Protein AF-A0A418AW65-F1 (afdb_monomer_lite)

Sequence (130 aa):
MYAPLDAPDDLDRNWVWHFMTAQKHLVHPGDLASYDKWQAVEGFEKHTAIVYGLLTDHKEMYWGLLQKLWAANTALKDKSLQGLHALIDIRFLRLTSSCRANLLWLLEQCIRDGINVDALLIVFMRYATA

pLDDT: mean 82.99, std 14.1, range [36.28, 96.88]

Organism: NCBI:txid157072

Secondary structure (DSSP, 8-state):
---SS-S--HHHHHHHHHHHHHHTT-SSTT-GGGHHHHHT--SS-HHHHHHHHHHHS-HHHHHHHHHHHHHH-HHHHHHHHHHHHHHHHHHGGGS-HHHHHHHHHHHHHHHHTT---HHHHHHHHTTTT-

Structure (mmCIF, N/CA/C/O backbone):
data_AF-A0A418AW65-F1
#
_entry.id   AF-A0A418AW65-F1
#
loop_
_atom_site.group_PDB
_atom_site.id
_atom_site.type_symbol
_atom_site.label_atom_id
_atom_site.label_alt_id
_atom_site.label_comp_id
_atom_site.label_asym_id
_atom_site.label_entity_id
_atom_site.label_seq_id
_atom_site.pdbx_PDB_ins_code
_atom_site.Cartn_x
_atom_site.Cartn_y
_atom_site.Cartn_z
_atom_site.occupancy
_atom_site.B_iso_or_equiv
_atom_site.auth_seq_id
_atom_site.auth_comp_id
_atom_site.auth_asym_id
_atom_site.auth_atom_id
_atom_site.pdbx_PDB_model_num
ATOM 1 N N . MET A 1 1 ? -1.711 -24.936 -1.446 1.00 36.28 1 MET A N 1
ATOM 2 C CA . MET A 1 1 ? -1.734 -24.321 -0.104 1.00 36.28 1 MET A CA 1
ATOM 3 C C . MET A 1 1 ? -2.053 -22.851 -0.328 1.00 36.28 1 MET A C 1
ATOM 5 O O . MET A 1 1 ? -1.292 -22.212 -1.039 1.00 36.28 1 MET A O 1
ATOM 9 N N . TYR A 1 2 ? -3.227 -22.388 0.102 1.00 45.56 2 TYR A N 1
ATOM 10 C CA . TYR A 1 2 ? -3.739 -21.031 -0.138 1.00 45.56 2 TYR A CA 1
ATOM 11 C C . TYR A 1 2 ? -3.673 -20.255 1.190 1.00 45.56 2 TYR A C 1
ATOM 13 O O . TYR A 1 2 ? -4.146 -20.782 2.193 1.00 45.56 2 TYR A O 1
ATOM 21 N N . ALA A 1 3 ? -2.987 -19.103 1.192 1.00 46.91 3 ALA A N 1
ATOM 22 C CA . ALA A 1 3 ? -3.009 -17.980 2.156 1.00 46.91 3 ALA A CA 1
ATOM 23 C C . ALA A 1 3 ? -1.813 -17.052 1.824 1.00 46.91 3 ALA A C 1
ATOM 25 O O . ALA A 1 3 ? -0.728 -17.593 1.593 1.00 46.91 3 ALA A O 1
ATOM 26 N N . PRO A 1 4 ? -1.950 -15.705 1.794 1.00 47.22 4 PRO A N 1
ATOM 27 C CA . PRO A 1 4 ? -2.828 -14.859 2.618 1.00 47.22 4 PRO A CA 1
ATOM 28 C C . PRO A 1 4 ? -3.954 -14.138 1.837 1.00 47.22 4 PRO A C 1
ATOM 30 O O . PRO A 1 4 ? -3.778 -13.859 0.662 1.00 47.22 4 PRO A O 1
ATOM 33 N N . LEU A 1 5 ? -5.050 -13.785 2.543 1.00 49.19 5 LEU A N 1
ATOM 34 C CA . LEU A 1 5 ? -6.310 -13.125 2.091 1.00 49.19 5 LEU A CA 1
ATOM 35 C C . LEU A 1 5 ? -7.445 -14.041 1.595 1.00 49.19 5 LEU A C 1
ATOM 37 O O . LEU A 1 5 ? -8.160 -13.739 0.647 1.00 49.19 5 LEU A O 1
ATOM 41 N N . ASP A 1 6 ? -7.671 -15.139 2.316 1.00 49.09 6 ASP A N 1
ATOM 42 C CA . ASP A 1 6 ? -8.591 -16.226 1.961 1.00 49.09 6 ASP A CA 1
ATOM 43 C C . ASP A 1 6 ? -10.090 -15.817 1.917 1.00 49.09 6 ASP A C 1
ATOM 45 O O . ASP A 1 6 ? -10.860 -15.991 2.862 1.00 49.09 6 ASP A O 1
ATOM 49 N N . ALA A 1 7 ? -10.505 -15.236 0.791 1.00 42.75 7 ALA A N 1
ATOM 50 C CA . ALA A 1 7 ? -11.867 -15.197 0.259 1.00 42.75 7 ALA A CA 1
ATOM 51 C C . ALA A 1 7 ? -11.778 -14.953 -1.266 1.00 42.75 7 ALA A C 1
ATOM 53 O O . ALA A 1 7 ? -10.817 -14.336 -1.721 1.00 42.75 7 ALA A O 1
ATOM 54 N N . PRO A 1 8 ? -12.744 -15.407 -2.089 1.00 48.66 8 PRO A N 1
ATOM 55 C CA . PRO A 1 8 ? -12.743 -15.169 -3.532 1.00 48.66 8 PRO A CA 1
ATOM 56 C C . PRO A 1 8 ? -13.075 -13.698 -3.802 1.00 48.66 8 PRO A C 1
ATOM 58 O O . PRO A 1 8 ? -14.213 -13.361 -4.107 1.00 48.66 8 PRO A O 1
ATOM 61 N N . ASP A 1 9 ? -12.099 -12.821 -3.608 1.00 62.81 9 ASP A N 1
ATOM 62 C CA . ASP A 1 9 ? -12.314 -11.386 -3.567 1.00 62.81 9 ASP A CA 1
ATOM 63 C C . ASP A 1 9 ? -11.443 -10.678 -4.601 1.00 62.81 9 ASP A C 1
ATOM 65 O O . ASP A 1 9 ? -10.225 -10.861 -4.655 1.00 62.81 9 ASP A O 1
ATOM 69 N N . ASP A 1 10 ? -12.091 -9.891 -5.453 1.00 68.06 10 ASP A N 1
ATOM 70 C CA . ASP A 1 10 ? -11.471 -9.317 -6.646 1.00 68.06 10 ASP A CA 1
ATOM 71 C C . ASP A 1 10 ? -10.343 -8.333 -6.311 1.00 68.06 10 ASP A C 1
ATOM 73 O O . ASP A 1 10 ? -9.405 -8.197 -7.095 1.00 68.06 10 ASP A O 1
ATOM 77 N N . LEU A 1 11 ? -10.385 -7.706 -5.127 1.00 72.00 11 LEU A N 1
ATOM 78 C CA . LEU A 1 11 ? -9.345 -6.784 -4.665 1.00 72.00 11 LEU A CA 1
ATOM 79 C C . LEU A 1 11 ? -8.024 -7.510 -4.390 1.00 72.00 11 LEU A C 1
ATOM 81 O O . LEU A 1 11 ? -6.991 -7.110 -4.921 1.00 72.00 11 LEU A O 1
ATOM 85 N N . ASP A 1 12 ? -8.053 -8.603 -3.624 1.00 76.06 12 ASP A N 1
ATOM 86 C CA . ASP A 1 12 ? -6.847 -9.395 -3.364 1.00 76.06 12 ASP A CA 1
ATOM 87 C C . ASP A 1 12 ? -6.310 -10.024 -4.652 1.00 76.06 12 ASP A C 1
ATOM 89 O O . ASP A 1 12 ? -5.137 -9.874 -4.982 1.00 76.06 12 ASP A O 1
ATOM 93 N N . ARG A 1 13 ? -7.183 -10.638 -5.459 1.00 79.81 13 ARG A N 1
ATOM 94 C CA . ARG A 1 13 ? -6.777 -11.228 -6.744 1.00 79.81 13 ARG A CA 1
ATOM 95 C C . ARG A 1 13 ? -6.111 -10.211 -7.663 1.00 79.81 13 ARG A C 1
ATOM 97 O O . ARG A 1 13 ? -5.129 -10.548 -8.325 1.00 79.81 13 ARG A O 1
ATOM 104 N N . ASN A 1 14 ? -6.629 -8.986 -7.709 1.00 86.00 14 ASN A N 1
ATOM 105 C CA . ASN A 1 14 ? -6.035 -7.908 -8.486 1.00 86.00 14 ASN A CA 1
ATOM 106 C C . ASN A 1 14 ? -4.639 -7.535 -7.954 1.00 86.00 14 ASN A C 1
ATOM 108 O O . ASN A 1 14 ? -3.687 -7.464 -8.734 1.00 86.00 14 ASN A O 1
ATOM 112 N N . TRP A 1 15 ? -4.486 -7.378 -6.637 1.00 88.50 15 TRP A N 1
ATOM 113 C CA . TRP A 1 15 ? -3.205 -7.017 -6.027 1.00 88.50 15 TRP A CA 1
ATOM 114 C C . TRP A 1 15 ? -2.162 -8.132 -6.170 1.00 88.50 15 TRP A C 1
ATOM 116 O O . TRP A 1 15 ? -1.032 -7.866 -6.587 1.00 88.50 15 TRP A O 1
ATOM 126 N N . VAL A 1 16 ? -2.561 -9.384 -5.931 1.00 86.81 16 VAL A N 1
ATOM 127 C CA . VAL A 1 16 ? -1.758 -10.588 -6.182 1.00 86.81 16 VAL A CA 1
ATOM 128 C C . VAL A 1 16 ? -1.331 -10.651 -7.641 1.00 86.81 16 VAL A C 1
ATOM 130 O O . VAL A 1 16 ? -0.171 -10.936 -7.925 1.00 86.81 16 VAL A O 1
ATOM 133 N N . TRP A 1 17 ? -2.230 -10.376 -8.590 1.00 89.12 17 TRP A N 1
ATOM 134 C CA . TRP A 1 17 ? -1.890 -10.409 -10.011 1.00 89.12 17 TRP A CA 1
ATOM 135 C C . TRP A 1 17 ? -0.821 -9.370 -10.364 1.00 89.12 17 TRP A C 1
ATOM 137 O O . TRP A 1 17 ? 0.148 -9.695 -11.061 1.00 89.12 17 TRP A O 1
ATOM 147 N N . HIS A 1 18 ? -0.951 -8.145 -9.846 1.00 88.62 18 HIS A N 1
ATOM 148 C CA . HIS A 1 18 ? 0.064 -7.105 -10.016 1.00 88.62 18 HIS A CA 1
ATOM 149 C C . HIS A 1 18 ? 1.399 -7.515 -9.385 1.00 88.62 18 HIS A C 1
ATOM 151 O O . HIS A 1 18 ? 2.446 -7.360 -10.017 1.00 88.62 18 HIS A O 1
ATOM 157 N N . PHE A 1 19 ? 1.369 -8.107 -8.190 1.00 87.62 19 PHE A N 1
ATOM 158 C CA . PHE A 1 19 ? 2.557 -8.619 -7.514 1.00 87.62 19 PHE A CA 1
ATOM 159 C C . PHE A 1 19 ? 3.236 -9.752 -8.293 1.00 87.62 19 PHE A C 1
ATOM 161 O O . PHE A 1 19 ? 4.424 -9.673 -8.589 1.00 87.62 19 PHE A O 1
ATOM 168 N N . MET A 1 20 ? 2.494 -10.777 -8.707 1.00 85.94 20 MET A N 1
ATOM 169 C CA . MET A 1 20 ? 3.028 -11.912 -9.467 1.00 85.94 20 MET A CA 1
ATOM 170 C C . MET A 1 20 ? 3.566 -11.485 -10.834 1.00 85.94 20 MET A C 1
ATOM 172 O O . MET A 1 20 ? 4.554 -12.040 -11.313 1.00 85.94 20 MET A O 1
ATOM 176 N N . THR A 1 21 ? 2.943 -10.486 -11.464 1.00 85.81 21 THR A N 1
ATOM 177 C CA . THR A 1 21 ? 3.462 -9.885 -12.698 1.00 85.81 21 THR A CA 1
ATOM 178 C C . THR A 1 21 ? 4.781 -9.170 -12.425 1.00 85.81 21 THR A C 1
ATOM 180 O O . THR A 1 21 ? 5.753 -9.427 -13.128 1.00 85.81 21 THR A O 1
ATOM 183 N N . ALA A 1 22 ? 4.860 -8.371 -11.357 1.00 82.69 22 ALA A N 1
ATOM 184 C CA . ALA A 1 22 ? 6.097 -7.728 -10.924 1.00 82.69 22 ALA A CA 1
ATOM 185 C C . ALA A 1 22 ? 7.232 -8.733 -10.651 1.00 82.69 22 ALA A C 1
ATOM 187 O O . ALA A 1 22 ? 8.351 -8.511 -11.114 1.00 82.69 22 ALA A O 1
ATOM 188 N N . GLN A 1 23 ? 6.947 -9.851 -9.971 1.00 80.31 23 GLN A N 1
ATOM 189 C CA . GLN A 1 23 ? 7.953 -10.865 -9.623 1.00 80.31 23 GLN A CA 1
ATOM 190 C C . GLN A 1 23 ? 8.635 -11.489 -10.848 1.00 80.31 23 GLN A C 1
ATOM 192 O O . GLN A 1 23 ? 9.813 -11.820 -10.780 1.00 80.31 23 GLN A O 1
ATOM 197 N N . LYS A 1 24 ? 7.954 -11.588 -11.998 1.00 80.25 24 LYS A N 1
ATOM 198 C CA . LYS A 1 24 ? 8.564 -12.098 -13.246 1.00 80.25 24 LYS A CA 1
ATOM 199 C C . LYS A 1 24 ? 9.697 -11.217 -13.774 1.00 80.25 24 LYS A C 1
ATOM 201 O O . LYS A 1 24 ? 10.481 -11.668 -14.605 1.00 80.25 24 LYS A O 1
ATOM 206 N N . HIS A 1 25 ? 9.753 -9.964 -13.335 1.00 73.88 25 HIS A N 1
ATOM 207 C CA . HIS A 1 25 ? 10.721 -8.974 -13.797 1.00 73.88 25 HIS A CA 1
ATOM 208 C C . HIS A 1 25 ? 11.815 -8.679 -12.766 1.00 73.88 25 HIS A C 1
ATOM 210 O O . HIS A 1 25 ? 12.767 -7.965 -13.080 1.00 73.88 25 HIS A O 1
ATOM 216 N N . LEU A 1 26 ? 11.699 -9.228 -11.555 1.00 68.62 26 LEU A N 1
ATOM 217 C CA . LEU A 1 26 ? 12.729 -9.146 -10.529 1.00 68.62 26 LEU A CA 1
ATOM 218 C C . LEU A 1 26 ? 13.645 -10.365 -10.661 1.00 68.62 26 LEU A C 1
ATOM 220 O O . LEU A 1 26 ? 13.187 -11.502 -10.621 1.00 68.62 26 LEU A O 1
ATOM 224 N N . VAL A 1 27 ? 14.948 -10.130 -10.836 1.00 63.31 27 VAL A N 1
ATOM 225 C CA . VAL A 1 27 ? 15.939 -11.218 -10.941 1.00 63.31 27 VAL A CA 1
ATOM 226 C C . VAL A 1 27 ? 16.132 -11.892 -9.580 1.00 63.31 27 VAL A C 1
ATOM 228 O O . VAL A 1 27 ? 16.245 -13.113 -9.496 1.00 63.31 27 VAL A O 1
ATOM 231 N N . HIS A 1 28 ? 16.092 -11.096 -8.511 1.00 63.22 28 HIS A N 1
ATOM 232 C CA . HIS A 1 28 ? 16.050 -11.555 -7.130 1.00 63.22 28 HIS A CA 1
ATOM 233 C C . HIS A 1 28 ? 15.013 -10.733 -6.353 1.00 63.22 28 HIS A C 1
ATOM 235 O O . HIS A 1 28 ? 14.973 -9.508 -6.529 1.00 63.22 28 HIS A O 1
ATOM 241 N N . PRO A 1 29 ? 14.194 -11.363 -5.487 1.00 55.59 29 PRO A N 1
ATOM 242 C CA . PRO A 1 29 ? 13.347 -10.637 -4.549 1.00 55.59 29 PRO A CA 1
ATOM 243 C C . PRO A 1 29 ? 14.220 -9.675 -3.740 1.00 55.59 29 PRO A C 1
ATOM 245 O O . PRO A 1 29 ? 15.108 -10.102 -3.006 1.00 55.59 29 PRO A O 1
ATOM 248 N N . GLY A 1 30 ? 14.024 -8.373 -3.942 1.00 53.22 30 GLY A N 1
ATOM 249 C CA . GLY A 1 30 ? 14.732 -7.343 -3.184 1.00 53.22 30 GLY A CA 1
ATOM 250 C C . GLY A 1 30 ? 15.974 -6.727 -3.754 1.00 53.22 30 GLY A C 1
ATOM 251 O O . GLY A 1 30 ? 16.545 -5.839 -3.120 1.00 53.22 30 GLY A O 1
ATOM 252 N N . ASP A 1 31 ? 16.373 -7.134 -4.947 1.00 65.19 31 ASP A N 1
ATOM 253 C CA . ASP A 1 31 ? 17.498 -6.484 -5.581 1.00 65.19 31 ASP A CA 1
ATOM 254 C C . ASP A 1 31 ? 17.083 -5.119 -6.153 1.00 65.19 31 ASP A C 1
ATOM 256 O O . ASP A 1 31 ? 16.422 -5.011 -7.190 1.00 65.19 31 ASP A O 1
ATOM 260 N N . LEU A 1 32 ? 17.502 -4.054 -5.463 1.00 57.00 32 LEU A N 1
ATOM 261 C CA . LEU A 1 32 ? 17.337 -2.664 -5.893 1.00 57.00 32 LEU A CA 1
ATOM 262 C C . LEU A 1 32 ? 17.995 -2.394 -7.256 1.00 57.00 32 LEU A C 1
ATOM 264 O O . LEU A 1 32 ? 17.563 -1.468 -7.937 1.00 57.00 32 LEU A O 1
ATOM 268 N N . ALA A 1 33 ? 18.982 -3.190 -7.687 1.00 60.03 33 ALA A N 1
ATOM 269 C CA . ALA A 1 33 ? 19.575 -3.070 -9.023 1.00 60.03 33 ALA A CA 1
ATOM 270 C C . ALA A 1 33 ? 18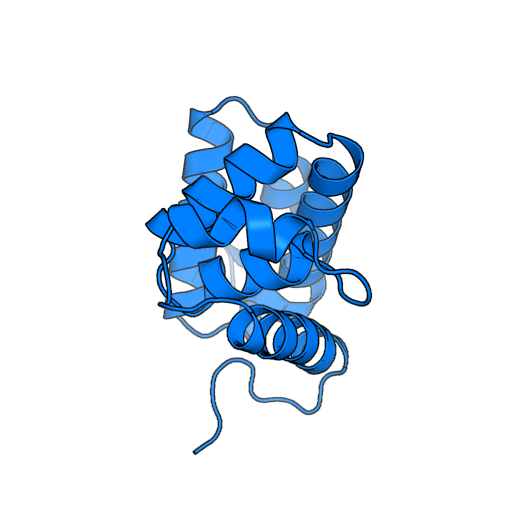.609 -3.509 -10.138 1.00 60.03 33 ALA A C 1
ATOM 272 O O . ALA A 1 33 ? 18.741 -3.096 -11.292 1.00 60.03 33 ALA A O 1
ATOM 273 N N . SER A 1 34 ? 17.597 -4.312 -9.795 1.00 67.12 34 SER A N 1
ATOM 274 C CA . SER A 1 34 ? 16.507 -4.685 -10.699 1.00 67.12 34 SER A CA 1
ATOM 275 C C . SER A 1 34 ? 15.379 -3.645 -10.722 1.00 67.12 34 SER A C 1
ATOM 277 O O . SER A 1 34 ? 14.508 -3.730 -11.587 1.00 67.12 34 SER A O 1
ATOM 279 N N . TYR A 1 35 ? 15.385 -2.655 -9.818 1.00 68.56 35 TYR A N 1
ATOM 280 C CA . TYR A 1 35 ? 14.298 -1.680 -9.684 1.00 68.56 35 TYR A CA 1
ATOM 281 C C . TYR A 1 35 ? 14.114 -0.821 -10.933 1.00 68.56 35 TYR A C 1
ATOM 283 O O . TYR A 1 35 ? 12.986 -0.687 -11.388 1.00 68.56 35 TYR A O 1
ATOM 291 N N . ASP A 1 36 ? 15.186 -0.294 -11.528 1.00 73.19 36 ASP A N 1
ATOM 292 C CA . ASP A 1 36 ? 15.069 0.566 -12.717 1.00 73.19 36 ASP A CA 1
ATOM 293 C C . ASP A 1 36 ? 14.502 -0.216 -13.913 1.00 73.19 36 ASP A C 1
ATOM 295 O O . ASP A 1 36 ? 13.657 0.274 -14.664 1.00 73.19 36 ASP A O 1
ATOM 299 N N . LYS A 1 37 ? 14.897 -1.490 -14.043 1.00 72.06 37 LYS A N 1
ATOM 300 C CA . LYS A 1 37 ? 14.346 -2.404 -15.055 1.00 72.06 37 LYS A CA 1
ATOM 301 C C . LYS A 1 37 ? 12.876 -2.701 -14.789 1.00 72.06 37 LYS A C 1
ATOM 303 O O . LYS A 1 37 ? 12.075 -2.655 -15.712 1.00 72.06 37 LYS A O 1
ATOM 308 N N . TRP A 1 38 ? 12.520 -2.966 -13.535 1.00 74.25 38 TRP A N 1
ATOM 309 C CA . TRP A 1 38 ? 11.145 -3.191 -13.100 1.00 74.25 38 TRP A CA 1
ATOM 310 C C . TRP A 1 38 ? 10.264 -1.942 -13.285 1.00 74.25 38 T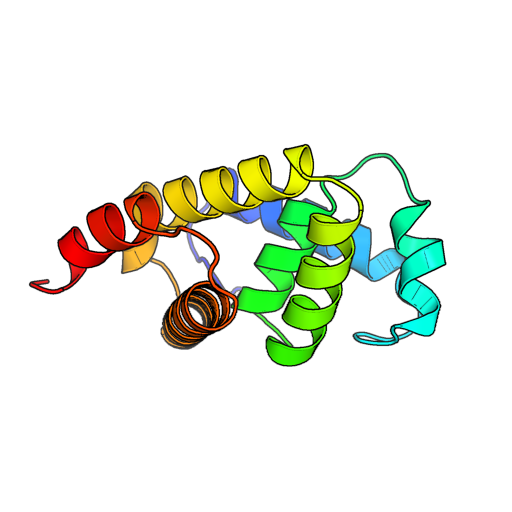RP A C 1
ATOM 312 O O . TRP A 1 38 ? 9.117 -2.043 -13.722 1.00 74.25 38 TRP A O 1
ATOM 322 N N . GLN A 1 39 ? 10.806 -0.748 -13.035 1.00 74.75 39 GLN A N 1
ATOM 323 C CA . GLN A 1 39 ? 10.131 0.533 -13.237 1.00 74.75 39 GLN A CA 1
ATOM 324 C C . GLN A 1 39 ? 9.806 0.775 -14.719 1.00 74.75 39 GLN A C 1
ATOM 326 O O . GLN A 1 39 ? 8.753 1.342 -15.025 1.00 74.75 39 GLN A O 1
ATOM 331 N N . ALA A 1 40 ? 10.665 0.312 -15.627 1.00 77.00 40 ALA A N 1
ATOM 332 C CA . ALA A 1 40 ? 10.458 0.420 -17.068 1.00 77.00 40 ALA A CA 1
ATOM 333 C C . ALA A 1 40 ? 9.377 -0.534 -17.615 1.00 77.00 40 ALA A C 1
ATOM 335 O O . ALA A 1 40 ? 8.920 -0.349 -18.739 1.00 77.00 40 ALA A O 1
ATOM 336 N N . VAL A 1 41 ? 8.939 -1.540 -16.847 1.00 76.12 41 VAL A N 1
ATOM 337 C CA . VAL A 1 41 ? 7.927 -2.499 -17.315 1.00 76.12 41 VAL A CA 1
ATOM 338 C C . VAL A 1 41 ? 6.532 -1.882 -17.287 1.00 76.12 41 VAL A C 1
ATOM 340 O O . VAL A 1 41 ? 6.083 -1.377 -16.260 1.00 76.12 41 VAL A O 1
ATOM 343 N N . GLU A 1 42 ? 5.810 -1.946 -18.398 1.00 76.88 42 GLU A N 1
ATOM 344 C CA . GLU A 1 42 ? 4.427 -1.471 -18.508 1.00 76.88 42 GLU A CA 1
ATOM 345 C C . GLU A 1 42 ? 3.400 -2.602 -18.308 1.00 76.88 42 GLU A C 1
ATOM 347 O O . GLU A 1 42 ? 3.742 -3.782 -18.275 1.00 76.88 42 GLU A O 1
ATOM 352 N N . GLY A 1 43 ? 2.119 -2.246 -18.167 1.00 76.38 43 GLY A N 1
ATOM 353 C CA . GLY A 1 43 ? 1.013 -3.215 -18.159 1.00 76.38 43 GLY A CA 1
ATOM 354 C C . GLY A 1 43 ? 0.528 -3.688 -16.784 1.00 76.38 43 GLY A C 1
ATOM 355 O O . GLY A 1 43 ? -0.393 -4.498 -16.721 1.00 76.38 43 GLY A O 1
ATOM 356 N N . PHE A 1 44 ? 1.084 -3.179 -15.680 1.00 81.06 44 PHE A N 1
ATOM 357 C CA . PHE A 1 44 ? 0.576 -3.464 -14.334 1.00 81.06 44 PHE A CA 1
ATOM 358 C C . PHE A 1 44 ? 0.762 -2.287 -13.366 1.00 81.06 44 PHE A C 1
ATOM 360 O O . PHE A 1 44 ? 1.578 -1.384 -13.577 1.00 81.06 44 PHE A O 1
ATOM 367 N N . GLU A 1 45 ? 0.008 -2.305 -12.268 1.00 88.00 45 GLU A N 1
ATOM 368 C CA . GLU A 1 45 ? 0.066 -1.283 -11.232 1.00 88.00 45 GLU A CA 1
ATOM 369 C C . GLU A 1 45 ? 1.233 -1.525 -10.269 1.00 88.00 45 GLU A C 1
ATOM 371 O O . GLU A 1 45 ? 1.147 -2.274 -9.297 1.00 88.00 45 GLU A O 1
ATOM 376 N N . LYS A 1 46 ? 2.348 -0.843 -10.537 1.00 87.81 46 LYS A N 1
ATOM 377 C CA . LYS A 1 46 ? 3.588 -0.914 -9.747 1.00 87.81 46 LYS A CA 1
ATOM 378 C C . LYS A 1 46 ? 3.391 -0.627 -8.265 1.00 87.81 46 LYS A C 1
ATOM 380 O O . LYS A 1 46 ? 3.920 -1.331 -7.412 1.00 87.81 46 LYS A O 1
ATOM 385 N N . HIS A 1 47 ? 2.629 0.420 -7.982 1.00 90.31 47 HIS A N 1
ATOM 386 C CA . HIS A 1 47 ? 2.345 0.860 -6.628 1.00 90.31 47 HIS A CA 1
ATOM 387 C C . HIS A 1 47 ? 1.581 -0.222 -5.844 1.00 90.31 47 HIS A C 1
ATOM 389 O O . HIS A 1 47 ? 2.002 -0.587 -4.751 1.00 90.31 47 HIS A O 1
ATOM 395 N N . THR A 1 48 ? 0.554 -0.818 -6.450 1.00 91.25 48 THR A N 1
ATOM 396 C CA . THR A 1 48 ? -0.218 -1.945 -5.910 1.00 91.25 48 THR A CA 1
ATOM 397 C C . THR A 1 48 ? 0.657 -3.174 -5.664 1.00 91.25 48 THR A C 1
ATOM 399 O O . THR A 1 48 ? 0.617 -3.751 -4.580 1.00 91.25 48 THR A O 1
ATOM 402 N N . ALA A 1 49 ? 1.521 -3.530 -6.621 1.00 90.06 49 ALA A N 1
ATOM 403 C CA . ALA A 1 49 ? 2.464 -4.639 -6.472 1.00 90.06 49 ALA A CA 1
ATOM 404 C C . ALA A 1 49 ? 3.434 -4.438 -5.292 1.00 90.06 49 ALA A C 1
ATOM 406 O O . ALA A 1 49 ? 3.625 -5.355 -4.494 1.00 90.06 49 ALA A O 1
ATOM 407 N N . ILE A 1 50 ? 4.027 -3.244 -5.152 1.00 90.38 50 ILE A N 1
ATOM 408 C CA . ILE A 1 50 ? 4.933 -2.942 -4.031 1.00 90.38 50 ILE A CA 1
ATOM 409 C C . ILE A 1 50 ? 4.185 -3.004 -2.703 1.00 90.38 50 ILE A C 1
ATOM 411 O O . ILE A 1 50 ? 4.683 -3.614 -1.762 1.00 90.38 50 ILE A O 1
ATOM 415 N N . VAL A 1 51 ? 3.007 -2.380 -2.612 1.00 92.44 51 VAL A N 1
ATOM 416 C CA . VAL A 1 51 ? 2.224 -2.372 -1.370 1.00 92.44 51 VAL A CA 1
ATOM 417 C C . VAL A 1 51 ? 1.841 -3.802 -0.979 1.00 92.44 51 VAL A C 1
ATOM 419 O O . VAL A 1 51 ? 1.976 -4.165 0.186 1.00 92.44 51 VAL A O 1
ATOM 422 N N . TYR A 1 52 ? 1.454 -4.649 -1.936 1.00 91.38 52 TYR A N 1
ATOM 423 C CA . TYR A 1 52 ? 1.190 -6.062 -1.665 1.00 91.38 52 TYR A CA 1
ATOM 424 C C . TYR A 1 52 ? 2.429 -6.794 -1.128 1.00 91.38 52 TYR A C 1
ATOM 426 O O . TYR A 1 52 ? 2.347 -7.464 -0.097 1.00 91.38 52 TYR A O 1
ATOM 434 N N . GLY A 1 53 ? 3.588 -6.631 -1.776 1.00 89.75 53 GLY A N 1
ATOM 435 C CA . GLY A 1 53 ? 4.851 -7.211 -1.306 1.00 89.75 53 GLY A CA 1
ATOM 436 C C . GLY A 1 53 ? 5.248 -6.711 0.085 1.00 89.75 53 GLY A C 1
ATOM 437 O O . GLY A 1 53 ? 5.699 -7.486 0.922 1.00 89.75 53 GLY A O 1
ATOM 438 N N . LEU A 1 54 ? 4.999 -5.434 0.380 1.00 93.19 54 LEU A N 1
ATOM 439 C CA . LEU A 1 54 ? 5.251 -4.855 1.697 1.00 93.19 54 LEU A CA 1
ATOM 440 C C . LEU A 1 54 ? 4.420 -5.543 2.781 1.00 93.19 54 LEU A C 1
ATOM 442 O O . LEU A 1 54 ? 4.920 -5.842 3.863 1.0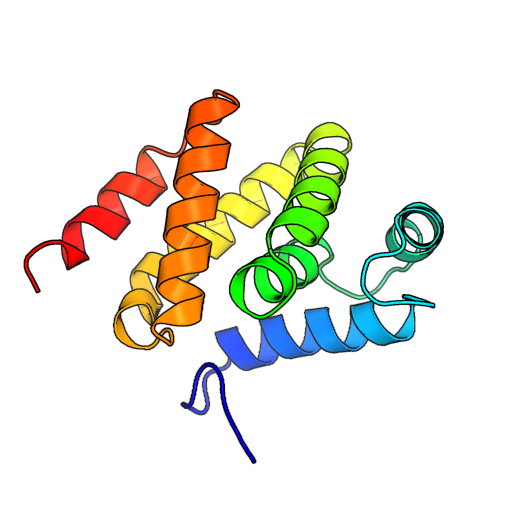0 93.19 54 LEU A O 1
ATOM 446 N N . LEU A 1 55 ? 3.148 -5.804 2.490 1.00 93.19 55 LEU A N 1
ATOM 447 C CA . LEU A 1 55 ? 2.237 -6.412 3.449 1.00 93.19 55 LEU A CA 1
ATOM 448 C C . LEU A 1 55 ? 2.476 -7.914 3.627 1.00 93.19 55 LEU A C 1
ATOM 450 O O . LEU A 1 55 ? 2.251 -8.423 4.724 1.00 93.19 55 LEU A O 1
ATOM 454 N N . THR A 1 56 ? 2.943 -8.612 2.592 1.00 90.50 56 THR A N 1
ATOM 455 C CA . THR A 1 56 ? 2.972 -10.086 2.564 1.00 90.50 56 THR A CA 1
ATOM 456 C C . THR A 1 56 ? 4.363 -10.711 2.640 1.00 90.50 56 THR A C 1
ATOM 458 O O . THR A 1 56 ? 4.463 -11.891 2.969 1.00 90.50 56 THR A O 1
ATOM 461 N N . ASP A 1 57 ? 5.420 -9.941 2.385 1.00 86.00 57 ASP A N 1
ATOM 462 C CA . ASP A 1 57 ? 6.777 -10.447 2.170 1.00 86.00 57 ASP A CA 1
ATOM 463 C C . ASP A 1 57 ? 7.821 -9.552 2.891 1.00 86.00 57 ASP A C 1
ATOM 465 O O . ASP A 1 57 ? 7.653 -9.201 4.065 1.00 86.00 57 ASP A O 1
ATOM 469 N N . HIS A 1 58 ? 8.919 -9.171 2.231 1.00 85.69 58 HIS A N 1
ATOM 470 C CA . HIS A 1 58 ? 10.019 -8.389 2.808 1.00 85.69 58 HIS A CA 1
ATOM 471 C C . HIS A 1 58 ? 9.690 -6.884 2.967 1.00 85.69 58 HIS A C 1
ATOM 473 O O . HIS A 1 58 ? 10.097 -6.049 2.152 1.00 85.69 58 HIS A O 1
ATOM 479 N N . LYS A 1 59 ? 8.959 -6.515 4.029 1.00 90.00 59 LYS A N 1
ATOM 480 C CA . LYS A 1 59 ? 8.425 -5.149 4.247 1.00 90.00 59 LYS A CA 1
ATOM 481 C C . LYS A 1 59 ? 9.442 -4.002 4.137 1.00 90.00 59 LYS A C 1
ATOM 483 O O . LYS A 1 59 ? 9.151 -3.017 3.466 1.00 90.00 59 LYS A O 1
ATOM 488 N N . GLU A 1 60 ? 10.633 -4.109 4.733 1.00 89.69 60 GLU A N 1
ATOM 489 C CA . GLU A 1 60 ? 11.637 -3.027 4.748 1.00 89.69 60 GLU A CA 1
ATOM 490 C C . GLU A 1 60 ? 12.159 -2.710 3.344 1.00 89.69 60 GLU A C 1
ATOM 492 O O . GLU A 1 60 ? 12.384 -1.562 2.966 1.00 89.69 60 GLU A O 1
ATOM 497 N N . MET A 1 61 ? 12.324 -3.759 2.555 1.00 85.81 61 MET A N 1
ATOM 498 C CA . MET A 1 61 ? 12.804 -3.697 1.188 1.00 85.81 61 MET A CA 1
ATOM 499 C C . MET A 1 61 ? 11.744 -3.083 0.271 1.00 85.81 61 MET A C 1
ATOM 501 O O . MET A 1 61 ? 12.038 -2.121 -0.438 1.00 85.81 61 MET A O 1
ATOM 505 N N . TYR A 1 62 ? 10.496 -3.564 0.330 1.00 89.12 62 TYR A N 1
ATOM 506 C CA . TYR A 1 62 ? 9.394 -2.966 -0.432 1.00 89.12 62 TYR A CA 1
ATOM 507 C C . TYR A 1 62 ? 9.090 -1.530 0.002 1.00 89.12 62 TYR A C 1
ATOM 509 O O . TYR A 1 62 ? 8.720 -0.719 -0.843 1.00 89.12 62 TYR A O 1
ATOM 517 N N . TRP A 1 63 ? 9.309 -1.173 1.269 1.00 92.88 63 TRP A N 1
ATOM 518 C CA . TRP A 1 63 ? 9.227 0.215 1.722 1.00 92.88 63 TRP A CA 1
ATOM 519 C C . TRP A 1 63 ? 10.235 1.117 1.008 1.00 92.88 63 TRP A C 1
ATOM 521 O O . TRP A 1 63 ? 9.843 2.141 0.453 1.00 92.88 63 TRP A O 1
ATOM 531 N N . GLY A 1 64 ? 11.501 0.696 0.914 1.00 89.50 64 GLY A N 1
ATOM 532 C CA . GLY A 1 64 ? 12.515 1.437 0.159 1.00 89.50 64 GLY A CA 1
ATOM 533 C C . GLY A 1 64 ? 12.147 1.617 -1.321 1.00 89.50 64 GLY A C 1
ATOM 534 O O . GLY A 1 64 ? 12.377 2.682 -1.898 1.00 89.50 64 GLY A O 1
ATOM 535 N N . LEU A 1 65 ? 11.519 0.610 -1.941 1.00 87.25 65 LEU A N 1
ATOM 536 C CA . LEU A 1 65 ? 11.000 0.717 -3.312 1.00 87.25 65 LEU A CA 1
ATOM 537 C C . LEU A 1 65 ? 9.816 1.689 -3.399 1.00 87.25 65 LEU A C 1
ATOM 539 O O . LEU A 1 65 ? 9.738 2.484 -4.336 1.00 87.25 65 LEU A O 1
ATOM 543 N N . LEU A 1 66 ? 8.911 1.652 -2.420 1.00 91.38 66 LEU A N 1
ATOM 544 C CA . LEU A 1 66 ? 7.741 2.525 -2.363 1.00 91.38 66 LEU A CA 1
ATOM 545 C C . LEU A 1 66 ? 8.152 3.992 -2.219 1.00 91.38 66 LEU A C 1
ATOM 547 O O . LEU A 1 66 ? 7.646 4.840 -2.949 1.00 91.38 66 LEU A O 1
ATOM 551 N N . GLN A 1 67 ? 9.126 4.278 -1.351 1.00 92.19 67 GLN A N 1
ATOM 552 C CA . GLN A 1 67 ? 9.695 5.615 -1.176 1.00 92.19 67 GLN A CA 1
ATOM 553 C C . GLN A 1 67 ? 10.292 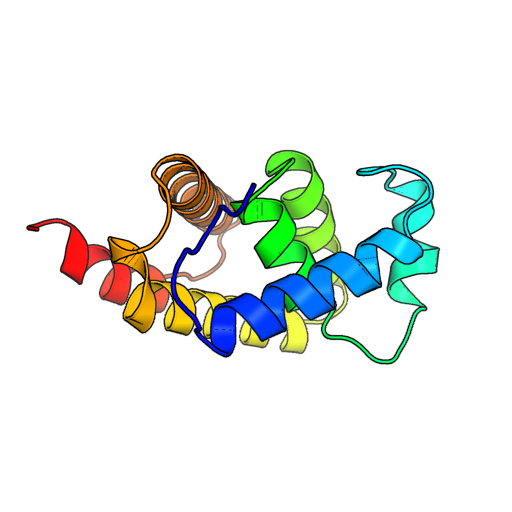6.146 -2.486 1.00 92.19 67 GLN A C 1
ATOM 555 O O . GLN A 1 67 ? 9.998 7.275 -2.881 1.00 92.19 67 GLN A O 1
ATOM 560 N N . LYS A 1 68 ? 11.072 5.324 -3.207 1.00 89.00 68 LYS A N 1
ATOM 561 C CA . LYS A 1 68 ? 11.605 5.695 -4.531 1.00 89.00 68 LYS A CA 1
ATOM 562 C C . LYS A 1 68 ? 10.488 5.988 -5.533 1.00 89.00 68 LYS A C 1
ATOM 564 O O . LYS A 1 68 ? 10.570 6.974 -6.266 1.00 89.00 68 LYS A O 1
ATOM 569 N N . LEU A 1 69 ? 9.442 5.160 -5.561 1.00 89.19 69 LEU A N 1
ATOM 570 C CA . LEU A 1 69 ? 8.305 5.344 -6.462 1.00 89.19 69 LEU A CA 1
ATOM 571 C C . LEU A 1 69 ? 7.556 6.648 -6.162 1.00 89.19 69 LEU A C 1
ATOM 573 O O . LEU A 1 69 ? 7.235 7.401 -7.079 1.00 89.19 69 LEU A O 1
ATOM 577 N N . TRP A 1 70 ? 7.302 6.925 -4.884 1.00 93.31 70 TRP A N 1
ATOM 578 C CA . TRP A 1 70 ? 6.598 8.123 -4.432 1.00 93.31 70 TRP A CA 1
ATOM 579 C C . TRP A 1 70 ? 7.399 9.403 -4.660 1.00 93.31 70 TRP A C 1
ATOM 581 O O . TRP A 1 70 ? 6.813 10.420 -5.026 1.00 93.31 70 TRP A O 1
ATOM 591 N N . ALA A 1 71 ? 8.724 9.351 -4.495 1.00 91.25 71 ALA A N 1
ATOM 592 C CA . ALA A 1 71 ? 9.609 10.471 -4.803 1.00 91.25 71 ALA A CA 1
ATOM 593 C C . ALA A 1 71 ? 9.624 10.795 -6.306 1.00 91.25 71 ALA A C 1
ATOM 595 O O . ALA A 1 71 ? 9.678 11.962 -6.683 1.00 91.25 71 ALA A O 1
ATOM 596 N N . ALA A 1 72 ? 9.545 9.772 -7.164 1.00 88.44 72 ALA A N 1
ATOM 597 C CA . ALA A 1 72 ? 9.518 9.949 -8.613 1.00 88.44 72 ALA A CA 1
ATOM 598 C C . ALA A 1 72 ? 8.136 10.360 -9.154 1.00 88.44 72 ALA A C 1
ATOM 600 O O . ALA A 1 72 ? 8.055 10.965 -10.223 1.00 88.44 72 ALA A O 1
ATOM 601 N N . ASN A 1 73 ? 7.043 10.001 -8.468 1.00 89.12 73 ASN A N 1
ATOM 602 C CA . ASN A 1 73 ? 5.686 10.232 -8.959 1.00 89.12 73 ASN A CA 1
ATOM 603 C C . ASN A 1 73 ? 4.663 10.399 -7.821 1.00 89.12 73 ASN A C 1
ATOM 605 O O . ASN A 1 73 ? 4.165 9.425 -7.248 1.00 89.12 73 ASN A O 1
ATOM 609 N N . THR A 1 74 ? 4.269 11.647 -7.560 1.00 90.62 74 THR A N 1
ATOM 610 C CA . THR A 1 74 ? 3.277 11.993 -6.529 1.00 90.62 74 THR A CA 1
ATOM 611 C C . THR A 1 74 ? 1.892 11.400 -6.805 1.00 90.62 74 THR A C 1
ATOM 613 O O . THR A 1 74 ? 1.224 10.968 -5.873 1.00 90.62 74 THR A O 1
ATOM 616 N N . ALA A 1 75 ? 1.473 11.269 -8.066 1.00 91.94 75 ALA A N 1
ATOM 617 C CA . ALA A 1 75 ? 0.179 10.660 -8.381 1.00 91.94 75 ALA A CA 1
ATOM 618 C C . ALA A 1 75 ? 0.132 9.169 -7.999 1.00 91.94 75 ALA A C 1
ATOM 620 O O . ALA A 1 75 ? -0.920 8.657 -7.617 1.00 91.94 75 ALA A O 1
ATOM 621 N N . LEU A 1 76 ? 1.266 8.460 -8.068 1.00 90.94 76 LEU A N 1
ATOM 622 C CA . LEU A 1 76 ? 1.354 7.080 -7.578 1.00 90.94 76 LEU A CA 1
ATOM 623 C C . LEU A 1 76 ? 1.358 7.009 -6.050 1.00 90.94 76 LEU A C 1
ATOM 625 O O . LEU A 1 76 ? 0.831 6.042 -5.506 1.00 90.94 76 LEU A O 1
ATOM 629 N N . LYS A 1 77 ? 1.882 8.033 -5.365 1.00 93.94 77 LYS A N 1
ATOM 630 C CA . LYS A 1 77 ? 1.750 8.166 -3.909 1.00 93.94 77 LYS A CA 1
ATOM 631 C C . LYS A 1 77 ? 0.291 8.256 -3.487 1.00 93.94 77 LYS A C 1
ATOM 633 O O . LYS A 1 77 ? -0.149 7.457 -2.662 1.00 93.94 77 LYS A O 1
ATOM 638 N N . ASP A 1 78 ? -0.468 9.157 -4.098 1.00 92.94 78 ASP A N 1
ATOM 639 C CA . ASP A 1 78 ? -1.881 9.341 -3.761 1.00 92.94 78 ASP A CA 1
ATOM 640 C C . ASP A 1 78 ? -2.692 8.070 -4.038 1.00 92.94 78 ASP A C 1
ATOM 642 O O . ASP A 1 78 ? -3.476 7.639 -3.192 1.00 92.94 78 ASP A O 1
ATOM 646 N N . LYS A 1 79 ? -2.439 7.403 -5.172 1.00 93.62 79 LYS A N 1
ATOM 647 C CA . LYS A 1 79 ? -3.071 6.114 -5.493 1.00 93.62 79 LYS A CA 1
ATOM 648 C C . LYS A 1 79 ? -2.708 5.009 -4.498 1.00 93.62 79 LYS A C 1
ATOM 650 O O . LYS A 1 79 ? -3.595 4.268 -4.084 1.00 93.62 79 LYS A O 1
ATOM 655 N N . SER A 1 80 ? -1.450 4.918 -4.050 1.00 93.94 80 SER A N 1
ATOM 656 C CA . SER A 1 80 ? -1.060 3.980 -2.984 1.00 93.94 80 SER A CA 1
ATOM 657 C C . SER A 1 80 ? -1.837 4.218 -1.698 1.00 93.94 80 SER A C 1
ATOM 659 O O . SER A 1 80 ? -2.332 3.262 -1.105 1.00 93.94 80 SER A O 1
ATOM 661 N N . LEU A 1 81 ? -1.956 5.476 -1.268 1.00 94.69 81 LEU A N 1
ATOM 662 C CA . LEU A 1 81 ? -2.686 5.823 -0.050 1.00 94.69 81 LEU A CA 1
ATOM 663 C C . LEU A 1 81 ? -4.186 5.535 -0.198 1.00 94.69 81 LEU A C 1
ATOM 665 O O . LEU A 1 81 ? -4.794 4.999 0.723 1.00 94.69 81 LEU A O 1
ATOM 669 N N . GLN A 1 82 ? -4.776 5.796 -1.367 1.00 92.75 82 GLN A N 1
ATOM 670 C CA . GLN A 1 82 ? -6.162 5.418 -1.666 1.00 92.75 82 GLN A CA 1
ATOM 671 C C . GLN A 1 82 ? -6.366 3.896 -1.637 1.00 92.75 82 GLN A C 1
ATOM 673 O O . GLN A 1 82 ? -7.334 3.417 -1.045 1.00 92.75 82 GLN A O 1
ATOM 678 N N . GLY A 1 83 ? -5.442 3.127 -2.220 1.00 91.12 83 GLY A N 1
ATOM 679 C CA . GLY A 1 83 ? -5.468 1.664 -2.178 1.00 91.12 83 GLY A CA 1
ATOM 680 C C . GLY A 1 83 ? -5.365 1.121 -0.751 1.00 91.12 83 GLY A C 1
ATOM 681 O O . GLY A 1 83 ? -6.136 0.244 -0.366 1.00 91.12 83 GLY A O 1
ATOM 682 N N . LEU A 1 84 ? -4.473 1.688 0.067 1.00 93.94 84 LEU A N 1
ATOM 683 C CA . LEU A 1 84 ? -4.355 1.364 1.493 1.00 93.94 84 LEU A CA 1
ATOM 684 C C . LEU A 1 84 ? -5.626 1.714 2.271 1.00 93.94 84 LEU A C 1
ATOM 686 O O . LEU A 1 84 ? -6.062 0.929 3.109 1.00 93.94 84 LEU A O 1
ATOM 690 N N . HIS A 1 85 ? -6.246 2.856 1.978 1.00 93.06 85 HIS A N 1
ATOM 691 C CA . HIS A 1 85 ? -7.506 3.251 2.598 1.00 93.06 85 HIS A CA 1
ATOM 692 C C . HIS A 1 85 ? -8.606 2.229 2.295 1.00 93.06 85 HIS A C 1
ATOM 694 O O . HIS A 1 85 ? -9.258 1.747 3.218 1.00 93.06 85 HIS A O 1
ATOM 700 N N . ALA A 1 86 ? -8.764 1.840 1.026 1.00 89.50 86 ALA A N 1
ATOM 701 C CA . ALA A 1 86 ? -9.723 0.815 0.621 1.00 89.50 86 ALA A CA 1
ATOM 702 C C . ALA A 1 86 ? -9.429 -0.543 1.281 1.00 89.50 86 ALA A C 1
ATOM 704 O O . ALA A 1 86 ? -10.347 -1.207 1.760 1.00 89.50 86 ALA A O 1
ATOM 705 N N . LEU A 1 87 ? -8.154 -0.937 1.369 1.00 89.81 87 LEU A N 1
ATOM 706 C CA . LEU A 1 87 ? -7.744 -2.165 2.048 1.00 89.81 87 LEU A CA 1
ATOM 707 C C . LEU A 1 87 ? -8.151 -2.160 3.529 1.00 89.81 87 LEU A C 1
ATOM 709 O O . LEU A 1 87 ? -8.719 -3.142 4.011 1.00 89.81 87 LEU A O 1
ATOM 713 N N . ILE A 1 88 ? -7.880 -1.069 4.252 1.00 90.94 88 ILE A N 1
ATOM 714 C CA . ILE A 1 88 ? -8.246 -0.947 5.668 1.00 90.94 88 ILE A CA 1
ATOM 715 C C . ILE A 1 88 ? -9.765 -0.965 5.816 1.00 90.94 88 ILE A C 1
ATOM 717 O O . ILE A 1 88 ? -10.308 -1.771 6.570 1.00 90.94 88 ILE A O 1
ATOM 721 N N . ASP A 1 89 ? -10.456 -0.111 5.068 1.00 88.00 89 ASP A N 1
ATOM 722 C CA . ASP A 1 89 ? -11.897 0.084 5.202 1.00 88.00 89 ASP A CA 1
ATOM 723 C C . ASP A 1 89 ? -12.690 -1.189 4.877 1.00 88.00 89 ASP A C 1
ATOM 725 O O . ASP A 1 89 ? -13.675 -1.496 5.539 1.00 88.00 89 ASP A O 1
ATOM 729 N N . ILE A 1 90 ? -12.227 -1.983 3.909 1.00 84.31 90 ILE A N 1
ATOM 730 C CA . ILE A 1 90 ? -12.996 -3.115 3.383 1.00 84.31 90 ILE A CA 1
ATOM 731 C C . ILE A 1 90 ? -12.495 -4.468 3.927 1.00 84.31 90 ILE A C 1
ATOM 733 O O . ILE A 1 90 ? -13.261 -5.443 3.960 1.00 84.31 90 ILE A O 1
ATOM 737 N N . ARG A 1 91 ? -11.213 -4.579 4.315 1.00 81.25 91 ARG A N 1
ATOM 738 C CA . ARG A 1 91 ? -10.548 -5.878 4.546 1.00 81.25 91 ARG A CA 1
ATOM 739 C C . ARG A 1 91 ? -9.688 -5.986 5.792 1.00 81.25 91 ARG A C 1
ATOM 741 O O . ARG A 1 91 ? -9.191 -7.086 6.032 1.00 81.25 91 ARG A O 1
ATOM 748 N N . PHE A 1 92 ? -9.560 -4.955 6.625 1.00 85.81 92 PHE A N 1
ATOM 749 C CA . PHE A 1 92 ? -8.666 -5.009 7.788 1.00 85.81 92 PHE A CA 1
ATOM 750 C C . PHE A 1 92 ? -8.852 -6.268 8.663 1.00 85.81 92 PHE A C 1
ATOM 752 O O . PHE A 1 92 ? -7.884 -6.969 8.959 1.00 85.81 92 PHE A O 1
ATOM 759 N N . LEU A 1 93 ? -10.099 -6.634 8.988 1.00 85.88 93 LEU A N 1
ATOM 760 C CA . LEU A 1 93 ? -10.419 -7.820 9.802 1.00 85.88 93 LEU A CA 1
ATOM 761 C C . LEU A 1 93 ? -10.150 -9.168 9.109 1.00 85.88 93 LEU A C 1
ATOM 763 O O . LEU A 1 93 ? -10.119 -10.198 9.781 1.00 85.88 93 LEU A O 1
ATOM 767 N N . ARG A 1 94 ? -9.954 -9.179 7.787 1.00 84.62 94 ARG A N 1
ATOM 768 C CA . ARG A 1 94 ? -9.630 -10.377 6.991 1.00 84.62 94 ARG A CA 1
ATOM 769 C C . ARG A 1 94 ? -8.136 -10.520 6.707 1.00 84.62 94 ARG A C 1
ATOM 771 O O . ARG A 1 94 ? -7.702 -11.591 6.294 1.00 84.62 94 ARG A O 1
ATOM 778 N N . LEU A 1 95 ? -7.346 -9.472 6.946 1.00 85.50 95 LEU A N 1
ATOM 779 C CA . LEU A 1 95 ? -5.890 -9.550 6.867 1.00 85.50 95 LEU A CA 1
ATOM 780 C C . LEU A 1 95 ? -5.373 -10.590 7.870 1.00 85.50 95 LEU A C 1
ATOM 782 O O . LEU A 1 95 ? -5.871 -10.666 8.999 1.00 85.50 95 LEU A O 1
ATOM 786 N N . THR A 1 96 ? -4.336 -11.341 7.499 1.00 89.19 96 THR A N 1
ATOM 787 C CA . THR A 1 96 ? -3.606 -12.180 8.459 1.00 89.19 96 THR A CA 1
ATOM 788 C C . THR A 1 96 ? -2.915 -11.310 9.51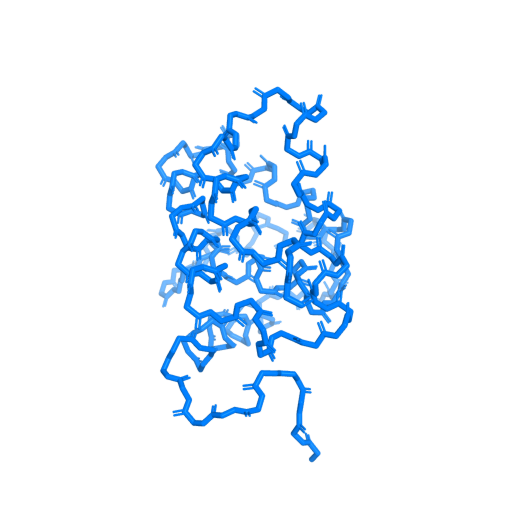1 1.00 89.19 96 THR A C 1
ATOM 790 O O . THR A 1 96 ? -2.648 -10.127 9.283 1.00 89.19 96 THR A O 1
ATOM 793 N N . SER A 1 97 ? -2.581 -11.889 10.667 1.00 89.38 97 SER A N 1
ATOM 794 C CA . SER A 1 97 ? -1.901 -11.156 11.743 1.00 89.38 97 SER A CA 1
ATOM 795 C C . SER A 1 97 ? -0.576 -10.532 11.288 1.00 89.38 97 SER A C 1
ATOM 797 O O . SER A 1 97 ? -0.271 -9.408 11.679 1.00 89.38 97 SER A O 1
ATOM 799 N N . SER A 1 98 ? 0.177 -11.210 10.412 1.00 92.50 98 SER A N 1
ATOM 800 C CA . SER A 1 98 ? 1.413 -10.670 9.831 1.00 92.50 98 SER A CA 1
ATOM 801 C C . SER A 1 98 ? 1.153 -9.463 8.926 1.00 92.50 98 SER A C 1
ATOM 803 O O . SER A 1 98 ? 1.816 -8.441 9.077 1.00 92.50 98 SER A O 1
ATOM 805 N N . CYS A 1 99 ? 0.140 -9.524 8.055 1.00 92.75 99 CYS A N 1
ATOM 806 C CA . CYS A 1 99 ? -0.228 -8.401 7.189 1.00 92.75 99 CYS A CA 1
ATOM 807 C C . CYS A 1 99 ? -0.679 -7.175 7.997 1.00 92.75 99 CYS A C 1
ATOM 809 O O . CYS A 1 99 ? -0.322 -6.050 7.656 1.00 92.75 99 CYS A O 1
ATOM 811 N N . ARG A 1 100 ? -1.422 -7.373 9.098 1.00 92.50 100 ARG A N 1
ATOM 812 C CA . ARG A 1 100 ? -1.815 -6.272 10.001 1.00 92.50 100 ARG A CA 1
ATOM 813 C C . ARG A 1 100 ? -0.609 -5.642 10.692 1.00 92.50 100 ARG A C 1
ATOM 815 O O . ARG A 1 100 ? -0.539 -4.420 10.776 1.00 92.50 100 ARG A O 1
ATOM 822 N N . ALA A 1 101 ? 0.341 -6.456 11.153 1.00 93.75 101 ALA A N 1
ATOM 823 C CA . ALA A 1 101 ? 1.581 -5.961 11.750 1.00 93.75 101 ALA A CA 1
ATOM 824 C C . ALA A 1 101 ? 2.411 -5.148 10.739 1.00 93.75 101 ALA A C 1
ATOM 826 O O . ALA A 1 101 ? 2.898 -4.069 11.069 1.00 93.75 101 ALA A O 1
ATOM 827 N N . ASN A 1 102 ? 2.505 -5.617 9.492 1.00 95.38 102 ASN A N 1
ATOM 828 C CA . ASN A 1 102 ? 3.215 -4.914 8.423 1.00 95.38 102 ASN A CA 1
ATOM 829 C C . ASN A 1 102 ? 2.519 -3.604 8.023 1.00 95.38 102 ASN A C 1
ATOM 831 O O . ASN A 1 102 ? 3.190 -2.603 7.781 1.00 95.38 102 ASN A O 1
ATOM 835 N N . LEU A 1 103 ? 1.183 -3.578 8.010 1.00 94.94 103 LEU A N 1
ATOM 836 C CA . LEU A 1 103 ? 0.402 -2.360 7.788 1.00 94.94 103 LEU A CA 1
ATOM 837 C C . LEU A 1 103 ? 0.629 -1.321 8.897 1.00 94.94 103 LEU A C 1
ATOM 839 O O . LEU A 1 103 ? 0.826 -0.145 8.605 1.00 94.94 103 LEU A O 1
ATOM 843 N N . LEU A 1 104 ? 0.618 -1.745 10.163 1.00 94.25 104 LEU A N 1
ATOM 844 C CA . LEU A 1 104 ? 0.918 -0.870 11.301 1.00 94.25 104 LEU A CA 1
ATOM 845 C C . LEU A 1 104 ? 2.328 -0.287 11.201 1.00 94.25 104 LEU A C 1
ATOM 847 O O . LEU A 1 104 ? 2.515 0.919 11.346 1.00 94.25 104 LEU A O 1
ATOM 851 N N . TRP A 1 105 ? 3.301 -1.141 10.888 1.00 96.62 105 TRP A N 1
ATOM 852 C CA . TRP A 1 105 ? 4.680 -0.725 10.666 1.00 96.62 105 TRP A CA 1
ATOM 853 C C . TRP A 1 105 ? 4.796 0.294 9.520 1.00 96.62 105 TRP A C 1
ATOM 855 O O . TRP A 1 105 ? 5.506 1.288 9.663 1.00 96.62 105 TRP A O 1
ATOM 865 N N . LEU A 1 106 ? 4.059 0.101 8.418 1.00 96.50 106 LEU A N 1
ATOM 866 C CA . LEU A 1 106 ? 4.005 1.044 7.295 1.00 96.50 106 LEU A CA 1
ATOM 867 C C . LEU A 1 106 ? 3.460 2.414 7.711 1.00 96.50 106 LEU A C 1
ATOM 869 O O . LEU A 1 106 ? 4.035 3.437 7.341 1.00 96.50 106 LEU A O 1
ATOM 873 N N . LEU A 1 107 ? 2.357 2.444 8.465 1.00 95.50 107 LEU A N 1
ATOM 874 C CA . LEU A 1 107 ? 1.780 3.693 8.968 1.00 95.50 107 LEU A CA 1
ATOM 875 C C . LEU A 1 107 ? 2.784 4.435 9.858 1.00 95.50 107 LEU A C 1
ATOM 877 O O . LEU A 1 107 ? 2.950 5.643 9.706 1.00 95.50 107 LEU A O 1
ATOM 881 N N . GLU A 1 108 ? 3.506 3.712 10.718 1.00 96.19 108 GLU A N 1
ATOM 882 C CA . GLU A 1 108 ? 4.576 4.287 11.537 1.00 96.19 108 GLU A CA 1
ATOM 883 C C . GLU A 1 108 ? 5.689 4.905 10.674 1.00 96.19 108 GLU A C 1
ATOM 885 O O . GLU A 1 108 ? 6.110 6.032 10.941 1.00 96.19 108 GLU A O 1
ATOM 890 N N . GLN A 1 109 ? 6.136 4.216 9.616 1.00 96.88 109 GLN A N 1
ATOM 891 C CA . GLN A 1 109 ? 7.161 4.762 8.717 1.00 96.88 109 GLN A CA 1
ATOM 892 C C . GLN A 1 109 ? 6.662 6.003 7.971 1.00 96.88 109 GLN A C 1
ATOM 894 O O . GLN A 1 109 ? 7.390 6.984 7.858 1.00 96.88 109 GLN A O 1
ATOM 899 N N . CYS A 1 110 ? 5.405 6.004 7.519 1.00 96.19 110 CYS A N 1
ATOM 900 C CA . CYS A 1 110 ? 4.812 7.172 6.871 1.00 96.19 110 CYS A CA 1
ATOM 901 C C . CYS A 1 110 ? 4.780 8.385 7.812 1.00 96.19 110 CYS A C 1
ATOM 903 O O . CYS A 1 110 ? 5.160 9.479 7.400 1.00 96.19 110 CYS A O 1
ATOM 905 N N . ILE A 1 111 ? 4.380 8.194 9.075 1.00 96.00 111 ILE A N 1
ATOM 906 C CA . ILE A 1 111 ? 4.369 9.260 10.090 1.00 96.00 111 ILE A CA 1
ATOM 907 C C . ILE A 1 111 ? 5.789 9.773 10.345 1.00 96.00 111 ILE A C 1
ATOM 909 O O . ILE A 1 111 ? 6.008 10.984 10.384 1.00 96.00 111 ILE A O 1
ATOM 913 N N . ARG A 1 112 ? 6.757 8.860 10.486 1.00 95.94 112 ARG A N 1
ATOM 914 C CA . ARG A 1 112 ? 8.171 9.193 10.697 1.00 95.94 112 ARG A CA 1
ATOM 915 C C . ARG A 1 112 ? 8.739 10.041 9.557 1.00 95.94 112 ARG A C 1
ATOM 917 O O . ARG A 1 112 ? 9.471 10.990 9.822 1.00 95.94 112 ARG A O 1
ATOM 924 N N . ASP A 1 113 ? 8.345 9.738 8.325 1.00 94.88 113 ASP A N 1
ATOM 925 C CA . ASP A 1 113 ? 8.747 10.468 7.120 1.00 94.88 113 ASP A CA 1
ATOM 926 C C . ASP A 1 113 ? 7.901 11.733 6.858 1.00 94.88 113 ASP A C 1
ATOM 928 O O . ASP A 1 113 ? 8.058 12.388 5.826 1.00 94.88 113 ASP A O 1
ATOM 932 N N . GLY A 1 114 ? 6.986 12.098 7.764 1.00 94.19 114 GLY A N 1
ATOM 933 C CA . GLY A 1 114 ? 6.142 13.291 7.635 1.00 94.19 114 GLY A CA 1
ATOM 934 C C . GLY A 1 114 ? 5.066 13.188 6.546 1.00 94.19 114 GLY A C 1
ATOM 935 O O . GLY A 1 114 ? 4.570 14.205 6.056 1.00 94.19 114 GLY A O 1
ATOM 936 N N . ILE A 1 115 ? 4.699 11.975 6.133 1.00 94.50 115 ILE A N 1
ATOM 937 C CA . ILE A 1 115 ? 3.621 11.727 5.174 1.00 94.50 115 ILE A CA 1
ATOM 938 C C . ILE A 1 115 ? 2.283 11.798 5.912 1.00 94.50 115 ILE A C 1
ATOM 940 O O . ILE A 1 115 ? 2.063 11.068 6.876 1.00 94.50 115 ILE A O 1
ATOM 944 N N . ASN A 1 116 ? 1.367 12.648 5.435 1.00 93.44 116 ASN A N 1
ATOM 945 C CA . ASN A 1 116 ? 0.018 12.707 5.992 1.00 93.44 116 ASN A CA 1
ATOM 946 C C . ASN A 1 116 ? -0.707 11.371 5.759 1.00 93.44 116 ASN A C 1
ATOM 948 O O . ASN A 1 116 ? -0.902 10.948 4.618 1.00 93.44 116 ASN A O 1
ATOM 952 N N . VAL A 1 117 ? -1.106 10.733 6.858 1.00 94.69 117 VAL A N 1
ATOM 953 C CA . VAL A 1 117 ? -1.873 9.482 6.880 1.00 94.69 117 VAL A CA 1
ATOM 954 C C . VAL A 1 117 ? -3.153 9.613 7.708 1.00 94.69 117 VAL A C 1
ATOM 956 O O . VAL A 1 117 ? -3.725 8.605 8.113 1.00 94.69 117 VAL A O 1
ATOM 959 N N . ASP A 1 118 ? -3.642 10.834 7.945 1.00 93.50 118 ASP A N 1
ATOM 960 C CA . ASP A 1 118 ? -4.776 11.104 8.842 1.00 93.50 118 ASP A CA 1
ATOM 961 C C . ASP A 1 118 ? -6.025 10.326 8.419 1.00 93.50 118 ASP A C 1
ATOM 963 O O . ASP A 1 118 ? -6.680 9.682 9.237 1.00 93.50 118 ASP A O 1
ATOM 967 N N . ALA A 1 119 ? -6.312 10.305 7.114 1.00 91.62 119 ALA A N 1
ATOM 968 C CA . ALA A 1 119 ? -7.424 9.539 6.561 1.00 91.62 119 ALA A CA 1
ATOM 969 C C . ALA A 1 119 ? -7.285 8.030 6.831 1.00 91.62 119 ALA A C 1
ATOM 971 O O . ALA A 1 119 ? -8.273 7.379 7.165 1.00 91.62 119 ALA A O 1
ATOM 972 N N . LEU A 1 120 ? -6.066 7.483 6.737 1.00 93.94 120 LEU A N 1
ATOM 973 C CA . LEU A 1 120 ? -5.790 6.074 7.037 1.00 93.94 120 LEU A CA 1
ATOM 974 C C . LEU A 1 120 ? -5.963 5.781 8.527 1.00 93.94 120 LEU A C 1
ATOM 976 O O . LEU A 1 120 ? -6.566 4.773 8.882 1.00 93.94 120 LEU A O 1
ATOM 980 N N . LEU A 1 121 ? -5.484 6.671 9.399 1.00 92.31 121 LEU A N 1
ATOM 981 C CA . LEU A 1 121 ? -5.644 6.535 10.846 1.00 92.31 121 LEU A CA 1
ATOM 982 C C . LEU A 1 121 ? -7.120 6.578 11.254 1.00 92.31 121 LEU A C 1
ATOM 984 O O . LEU A 1 121 ? -7.544 5.770 12.078 1.00 92.31 121 LEU A O 1
ATOM 988 N N . ILE A 1 122 ? -7.923 7.456 10.645 1.00 91.38 122 ILE A N 1
ATOM 989 C CA . ILE A 1 122 ? -9.368 7.539 10.901 1.00 91.38 122 ILE A CA 1
ATOM 990 C C . ILE A 1 122 ? -10.062 6.211 10.584 1.00 91.38 122 ILE A C 1
ATOM 992 O O . ILE A 1 122 ? -10.830 5.718 11.414 1.00 91.38 122 ILE A O 1
ATOM 996 N N . VAL A 1 123 ? -9.800 5.606 9.419 1.00 90.75 123 VAL A N 1
ATOM 997 C CA . VAL A 1 123 ? -10.401 4.299 9.098 1.00 90.75 123 VAL A CA 1
ATOM 998 C C . VAL A 1 123 ? -9.822 3.172 9.941 1.00 90.75 123 VAL A C 1
ATOM 1000 O 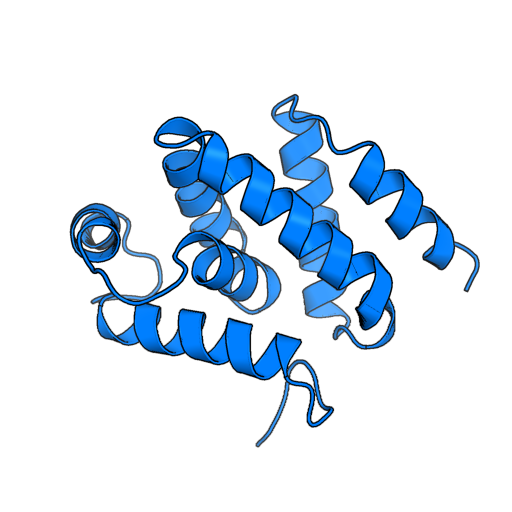O . VAL A 1 123 ? -10.558 2.264 10.317 1.00 90.75 123 VAL A O 1
ATOM 1003 N N . PHE A 1 124 ? -8.545 3.249 10.312 1.00 89.50 124 PHE A N 1
ATOM 1004 C CA . PHE A 1 124 ? -7.903 2.266 11.177 1.00 89.50 124 PHE A CA 1
ATOM 1005 C C . PHE A 1 124 ? -8.504 2.254 12.591 1.00 89.50 124 PHE A C 1
ATOM 1007 O O . PHE A 1 124 ? -8.777 1.186 13.138 1.00 89.50 124 PHE A O 1
ATOM 1014 N N . MET A 1 125 ? -8.788 3.428 13.167 1.00 88.12 125 MET A N 1
ATOM 1015 C CA . MET A 1 125 ? -9.373 3.559 14.508 1.00 88.12 125 MET A CA 1
ATOM 1016 C C . MET A 1 125 ? -10.737 2.874 14.652 1.00 88.12 125 MET A C 1
ATOM 1018 O O . MET A 1 125 ? -11.087 2.464 15.756 1.00 88.12 125 MET A O 1
ATOM 1022 N N . ARG A 1 126 ? -11.483 2.671 13.555 1.00 87.31 126 ARG A N 1
ATOM 1023 C CA . ARG A 1 126 ? -12.748 1.907 13.561 1.00 87.31 126 ARG A CA 1
ATOM 1024 C C . ARG A 1 126 ? -12.573 0.464 14.038 1.00 87.31 126 ARG A C 1
ATOM 1026 O O . ARG A 1 126 ? -13.541 -0.153 14.466 1.00 87.31 126 ARG A O 1
ATOM 1033 N N . TYR A 1 127 ? -11.351 -0.059 13.968 1.00 84.69 127 TYR A N 1
ATOM 1034 C CA . TYR A 1 127 ? -11.008 -1.425 14.345 1.00 84.69 127 TYR A CA 1
ATOM 1035 C C . TYR A 1 127 ? -10.256 -1.523 15.680 1.00 84.69 127 TYR A C 1
ATOM 1037 O O . TYR A 1 127 ? -9.899 -2.623 16.086 1.00 84.69 127 TYR A O 1
ATOM 1045 N N . ALA A 1 128 ? -10.009 -0.402 16.370 1.00 72.31 128 ALA A N 1
ATOM 1046 C CA . ALA A 1 128 ? -9.282 -0.375 17.644 1.00 72.31 128 ALA A CA 1
ATOM 1047 C C . ALA A 1 128 ? -10.126 -0.837 18.849 1.00 72.31 128 ALA A C 1
ATOM 1049 O O . ALA A 1 128 ? -9.588 -1.064 19.929 1.00 72.31 128 ALA A O 1
ATOM 1050 N N . THR A 1 129 ? -11.441 -0.965 18.672 1.00 58.53 129 THR A N 1
ATOM 1051 C CA . THR A 1 129 ? -12.407 -1.365 19.707 1.00 58.53 129 THR A CA 1
ATOM 1052 C C . THR A 1 129 ? -13.084 -2.710 19.426 1.00 58.53 129 THR A C 1
ATOM 1054 O O . THR A 1 129 ? -14.009 -3.072 20.152 1.00 58.53 129 THR A O 1
ATOM 1057 N N . ALA A 1 130 ? -12.655 -3.424 18.380 1.00 48.00 130 ALA A N 1
ATOM 1058 C CA . ALA A 1 130 ? -13.202 -4.723 17.980 1.00 48.00 130 ALA A CA 1
ATOM 1059 C C . ALA A 1 130 ? -12.490 -5.898 18.665 1.00 48.00 130 ALA A C 1
ATOM 1061 O O . ALA A 1 130 ? -11.249 -5.831 18.817 1.00 48.00 130 ALA A O 1
#

InterPro domains:
  IPR019333 Integrator complex subunit 3, N-terminal [PF10189] (46-128)

Radius of gyration: 14.24 Å; chains: 1; bounding box: 33×38×38 Å

Foldseek 3Di:
DDDDQPDPDPLVVQLVVLQVVLVVQDPDVQDPVSLVVSVPDDDHLPLSNLLVCLLPHDVVSSLVSNVVVCVVDVVSVVVSLVSLLCCLQPPQVRGDPSSNVSNVVSVVVCVVVVHDNVSVVVSNVVVVVD